Protein AF-A0A7J5F4I4-F1 (afdb_monomer_lite)

pLDDT: mean 76.69, std 20.62, range [36.69, 97.38]

Secondary structure (DSSP, 8-state):
----------------------------------------------GGGG--SHHHHHHHHHHHHHHHHHHHHHHHTT----HHHHHHHHHHHHTTPPPSS-HHHHHHHHHHHHHHHHS-HHHHHHHHHHHHH--

Sequence (135 aa):
MNGGAMKRPLIIALMLLLVLSVSAQEKKPAAQPKPKPAAAATKPADRKAMLKTMRDKLTYLVAYDSGLRMVADVQAKRLDLDSKVFAAALTDAVEGKAPALTDAEAKAVMQLFDRLMKATPEEREKMQRELFNMK

Foldseek 3Di:
DDDDDDDDDDDDDDDDDDDDDPDDDDDDPPPDPDPDPPPPPPDPPPVVVQCPDPVSVVVCVVVVVVVVVVVVVCVVLVADDDPVVVVVQVVCVVVVHDDPDDPVRVVVVVVVVVCLSVDDPVVNVVSRVVVVPPD

Radius of gyration: 29.93 Å; chains: 1; bounding box: 56×65×72 Å

Structure (mmCIF, N/CA/C/O backbone):
data_AF-A0A7J5F4I4-F1
#
_entry.id   AF-A0A7J5F4I4-F1
#
loop_
_atom_site.group_PDB
_atom_site.id
_atom_site.type_symbol
_atom_site.label_atom_id
_atom_site.label_alt_id
_atom_site.label_comp_id
_atom_site.label_asym_id
_atom_site.label_entity_id
_atom_site.label_seq_id
_atom_site.pdbx_PDB_ins_code
_atom_site.Cartn_x
_atom_site.Cartn_y
_atom_site.Cartn_z
_atom_site.occupancy
_atom_site.B_iso_or_equiv
_atom_site.auth_seq_id
_atom_site.auth_comp_id
_atom_site.auth_asym_id
_atom_site.auth_atom_id
_atom_site.pdbx_PDB_model_num
ATOM 1 N N . MET A 1 1 ? -24.387 -8.628 -57.272 1.00 43.75 1 MET A N 1
ATOM 2 C CA . MET A 1 1 ? -25.541 -9.453 -56.857 1.00 43.75 1 MET A CA 1
ATOM 3 C C . MET A 1 1 ? -25.272 -10.885 -57.280 1.00 43.75 1 MET A C 1
ATOM 5 O O . MET A 1 1 ? -25.195 -11.129 -58.469 1.00 43.75 1 MET A O 1
ATOM 9 N N . ASN A 1 2 ? -25.080 -11.791 -56.323 1.00 38.84 2 ASN A N 1
ATOM 10 C CA . ASN A 1 2 ? -25.206 -13.237 -56.509 1.00 38.84 2 ASN A CA 1
ATOM 11 C C . ASN A 1 2 ? -25.877 -13.763 -55.234 1.00 38.84 2 ASN A C 1
ATOM 13 O O . ASN A 1 2 ? -25.266 -13.768 -54.167 1.00 38.84 2 ASN A O 1
ATOM 17 N N . GLY A 1 3 ? -27.176 -14.062 -55.342 1.00 41.22 3 GLY A N 1
ATOM 18 C CA . GLY A 1 3 ? -27.935 -14.838 -54.357 1.00 41.22 3 GLY A CA 1
ATOM 19 C C . GLY A 1 3 ? -27.570 -16.322 -54.473 1.00 41.22 3 GLY A C 1
ATOM 20 O O . GLY A 1 3 ? -26.802 -16.707 -55.341 1.00 41.22 3 GLY A O 1
ATOM 21 N N . GLY A 1 4 ? -28.058 -17.236 -53.653 1.00 40.56 4 GLY A N 1
ATOM 22 C CA . GLY A 1 4 ? -29.042 -17.189 -52.589 1.00 40.56 4 GLY A CA 1
ATOM 23 C C . GLY A 1 4 ? -29.023 -18.563 -51.907 1.00 40.56 4 GLY A C 1
ATOM 24 O O . GLY A 1 4 ? -28.546 -19.548 -52.465 1.00 40.56 4 GLY A O 1
ATOM 25 N N . ALA A 1 5 ? -29.495 -18.600 -50.668 1.00 52.16 5 ALA A N 1
ATOM 26 C CA . ALA A 1 5 ? -29.488 -19.762 -49.788 1.00 52.16 5 ALA A CA 1
ATOM 27 C C . ALA A 1 5 ? -30.328 -20.958 -50.292 1.00 52.16 5 ALA A C 1
ATOM 29 O O . ALA A 1 5 ? -31.468 -20.781 -50.715 1.00 52.16 5 ALA A O 1
ATOM 30 N N . MET A 1 6 ? -29.834 -22.182 -50.078 1.00 54.31 6 MET A N 1
ATOM 31 C CA . MET A 1 6 ? -30.617 -23.433 -50.029 1.00 54.31 6 MET A CA 1
ATOM 32 C C . MET A 1 6 ? -30.057 -24.262 -48.856 1.00 54.31 6 MET A C 1
ATOM 34 O O . MET A 1 6 ? -28.874 -24.571 -48.856 1.00 54.31 6 MET A O 1
ATOM 38 N N . LYS A 1 7 ? -30.699 -24.399 -47.684 1.00 49.28 7 LYS A N 1
ATOM 39 C CA . LYS A 1 7 ? -31.981 -25.037 -47.299 1.00 49.28 7 LYS A CA 1
ATOM 40 C C . LYS A 1 7 ? -31.967 -26.572 -47.476 1.00 49.28 7 LYS A C 1
ATOM 42 O O . LYS A 1 7 ? -31.874 -27.074 -48.584 1.00 49.28 7 LYS A O 1
ATOM 47 N N . ARG A 1 8 ? -32.042 -27.256 -46.321 1.00 60.59 8 ARG A N 1
ATOM 48 C CA . ARG A 1 8 ? -32.035 -28.711 -46.026 1.00 60.59 8 ARG A CA 1
ATOM 49 C C . ARG A 1 8 ? -33.110 -29.503 -46.797 1.00 60.59 8 ARG A C 1
ATOM 51 O O . ARG A 1 8 ? -34.124 -28.911 -47.158 1.00 60.59 8 ARG A O 1
ATOM 58 N N . PRO A 1 9 ? -32.951 -30.833 -46.941 1.00 51.59 9 PRO A N 1
ATOM 59 C CA . PRO A 1 9 ? -33.692 -31.785 -46.079 1.00 51.59 9 PRO A CA 1
ATOM 60 C C . PRO A 1 9 ? -32.834 -33.020 -45.673 1.00 51.59 9 PRO A C 1
ATOM 62 O O . PRO A 1 9 ? -31.892 -33.349 -46.375 1.00 51.59 9 PRO A O 1
ATOM 65 N N . LEU A 1 10 ? -32.949 -33.708 -44.526 1.00 47.41 10 LEU A N 1
ATOM 66 C CA . LEU A 1 10 ? -34.052 -34.110 -43.633 1.00 47.41 10 LEU A CA 1
ATOM 67 C C . LEU A 1 10 ? -34.487 -35.595 -43.837 1.00 47.41 10 LEU A C 1
ATOM 69 O O . LEU A 1 10 ? -35.190 -35.886 -44.793 1.00 47.41 10 LEU A O 1
ATOM 73 N N . ILE A 1 11 ? -34.138 -36.431 -42.830 1.00 46.88 11 ILE A N 1
ATOM 74 C CA . ILE A 1 11 ? -34.729 -37.719 -42.337 1.00 46.88 11 ILE A CA 1
ATOM 75 C C . ILE A 1 11 ? -34.521 -38.937 -43.277 1.00 46.88 11 ILE A C 1
ATOM 77 O O . ILE A 1 11 ? -34.542 -38.800 -44.489 1.00 46.88 11 ILE A O 1
ATOM 81 N N . ILE A 1 12 ? -34.201 -40.155 -42.819 1.00 48.69 12 ILE A N 1
ATOM 82 C CA . ILE A 1 12 ? -35.046 -41.207 -42.194 1.00 48.69 12 ILE A CA 1
ATOM 83 C C . ILE A 1 12 ? -34.120 -42.444 -42.095 1.00 48.69 12 ILE A C 1
ATOM 85 O O . ILE A 1 12 ? -33.357 -42.665 -43.024 1.00 48.69 12 ILE A O 1
ATOM 89 N N . ALA A 1 13 ? -34.103 -43.344 -41.112 1.00 45.88 13 ALA A N 1
ATOM 90 C CA . ALA A 1 13 ? -34.683 -43.513 -39.782 1.00 45.88 13 ALA A CA 1
ATOM 91 C C . ALA A 1 13 ? -34.193 -44.890 -39.257 1.00 45.88 13 ALA A C 1
ATOM 93 O O . ALA A 1 13 ? -33.446 -45.585 -39.943 1.00 45.88 13 ALA A O 1
ATOM 94 N N . LEU A 1 14 ? -34.760 -45.285 -38.109 1.00 43.12 14 LEU A N 1
ATOM 95 C CA . LEU A 1 14 ? -34.966 -46.649 -37.590 1.00 43.12 14 LEU A CA 1
ATOM 96 C C . LEU A 1 14 ? -33.949 -47.074 -36.507 1.00 43.12 14 LEU A C 1
ATOM 98 O O . LEU A 1 14 ? -32.806 -47.384 -36.812 1.00 43.12 14 LEU A O 1
ATOM 102 N N . MET A 1 15 ? -34.251 -46.850 -35.213 1.00 45.94 15 MET A N 1
ATOM 103 C CA . MET A 1 15 ? -35.098 -47.677 -34.301 1.00 45.94 15 MET A CA 1
ATOM 104 C C . MET A 1 15 ? -34.464 -49.055 -34.028 1.00 45.94 15 MET A C 1
ATOM 106 O O . MET A 1 15 ? -33.959 -49.665 -34.952 1.00 45.94 15 MET A O 1
ATOM 110 N N . LEU A 1 16 ? -34.438 -49.663 -32.837 1.00 44.03 16 LEU A N 1
ATOM 111 C CA . LEU A 1 16 ? -35.293 -49.682 -31.637 1.00 44.03 16 LEU A CA 1
ATOM 112 C C . LEU A 1 16 ? -34.490 -50.501 -30.577 1.00 44.03 16 LEU A C 1
ATOM 114 O O . LEU A 1 16 ? -33.793 -51.424 -30.982 1.00 44.03 16 LEU A O 1
ATOM 118 N N . LEU A 1 17 ? -34.417 -50.179 -29.279 1.00 48.91 17 LEU A N 1
ATOM 119 C CA . LEU A 1 17 ? -35.079 -50.859 -28.132 1.00 48.91 17 LEU A CA 1
ATOM 120 C C . LEU A 1 17 ? -34.318 -50.368 -26.866 1.00 48.91 17 LEU A C 1
ATOM 122 O O . LEU A 1 17 ? -33.096 -50.443 -26.854 1.00 48.91 17 LEU A O 1
ATOM 126 N N . LEU A 1 18 ? -34.880 -49.675 -25.869 1.00 53.91 18 LEU A N 1
ATOM 127 C CA . LEU A 1 18 ? -35.866 -50.060 -24.841 1.00 53.91 18 LEU A CA 1
ATOM 128 C C . LEU A 1 18 ? -35.329 -51.058 -23.791 1.00 53.91 18 LEU A C 1
ATOM 130 O O . LEU A 1 18 ? -35.505 -52.255 -23.958 1.00 53.91 18 LEU A O 1
ATOM 134 N N . VAL A 1 19 ? -34.776 -50.547 -22.675 1.00 53.22 19 VAL A N 1
ATOM 135 C CA . VAL A 1 19 ? -34.939 -51.127 -21.321 1.00 53.22 19 VAL A CA 1
ATOM 136 C C . VAL A 1 19 ? -34.985 -49.998 -20.281 1.00 53.22 19 VAL A C 1
ATOM 138 O O . VAL A 1 19 ? -34.035 -49.238 -20.107 1.00 53.22 19 VAL A O 1
ATOM 141 N N . LEU A 1 20 ? -36.125 -49.905 -19.596 1.00 50.44 20 LEU A N 1
ATOM 142 C CA . LEU A 1 20 ? -36.335 -49.167 -18.354 1.00 50.44 20 LEU A CA 1
ATOM 143 C C . LEU A 1 20 ? -35.727 -49.973 -17.199 1.00 50.44 20 LEU A C 1
ATOM 145 O O . LEU A 1 20 ? -36.199 -51.074 -16.930 1.00 50.44 20 LEU A O 1
ATOM 149 N N . SER A 1 21 ? -34.761 -49.417 -16.471 1.00 49.59 21 SER A N 1
ATOM 150 C CA . SER A 1 21 ? -34.443 -49.899 -15.122 1.00 49.59 21 SER A CA 1
ATOM 151 C C . SER A 1 21 ? -35.054 -48.941 -14.112 1.00 49.59 21 SER A C 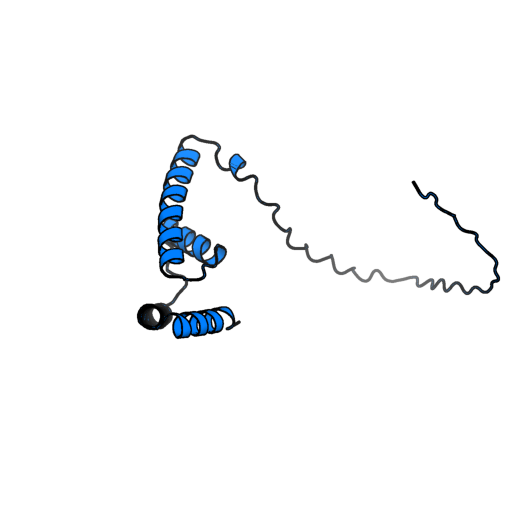1
ATOM 153 O O . SER A 1 21 ? -34.445 -47.949 -13.714 1.00 49.59 21 SER A O 1
ATOM 155 N N . VAL A 1 22 ? -36.295 -49.238 -13.726 1.00 48.06 22 VAL A N 1
ATOM 156 C CA . VAL A 1 22 ? -36.868 -48.736 -12.480 1.00 48.06 22 VAL A CA 1
ATOM 157 C C . VAL A 1 22 ? -36.290 -49.599 -11.359 1.00 48.06 22 VAL A C 1
ATOM 159 O O . VAL A 1 22 ? -36.623 -50.771 -11.213 1.00 48.06 22 VAL A O 1
ATOM 162 N N . SER A 1 23 ? -35.365 -49.044 -10.585 1.00 44.00 23 SER A N 1
ATOM 163 C CA . SER A 1 23 ? -34.935 -49.665 -9.335 1.00 44.00 23 SER A CA 1
ATOM 164 C C . SER A 1 23 ? -35.764 -49.054 -8.218 1.00 44.00 23 SER A C 1
ATOM 166 O O . SER A 1 23 ? -35.425 -48.006 -7.674 1.00 44.00 23 SER A O 1
ATOM 168 N N . ALA A 1 24 ? -36.881 -49.706 -7.901 1.00 45.00 24 ALA A N 1
ATOM 169 C CA . ALA A 1 24 ? -37.562 -49.513 -6.633 1.00 45.00 24 ALA A CA 1
ATOM 170 C C . ALA A 1 24 ? -36.644 -50.032 -5.512 1.00 45.00 24 ALA A C 1
ATOM 172 O O . ALA A 1 24 ? -36.500 -51.238 -5.328 1.00 45.00 24 ALA A O 1
ATOM 173 N N . GLN A 1 25 ? -35.999 -49.126 -4.776 1.00 40.47 25 GLN A N 1
ATOM 174 C CA . GLN A 1 25 ? -35.488 -49.421 -3.439 1.00 40.47 25 GLN A CA 1
ATOM 175 C C . GLN A 1 25 ? -36.295 -48.623 -2.423 1.00 40.47 25 GLN A C 1
ATOM 177 O O . GLN A 1 25 ? -36.116 -47.420 -2.240 1.00 40.47 25 GLN A O 1
ATOM 182 N N . GLU A 1 26 ? -37.205 -49.324 -1.763 1.00 45.56 26 GLU A N 1
ATOM 183 C CA . GLU A 1 26 ? -37.818 -48.878 -0.526 1.00 45.56 26 GLU A CA 1
ATOM 184 C C . GLU A 1 26 ? -36.823 -49.055 0.637 1.00 45.56 26 GLU A C 1
ATOM 186 O O . GLU A 1 26 ? -36.173 -50.092 0.760 1.00 45.56 26 GLU A O 1
ATOM 191 N N . LYS A 1 27 ? -36.839 -48.080 1.563 1.00 40.50 27 LYS A N 1
ATOM 192 C CA . LYS A 1 27 ? -36.556 -48.234 3.008 1.00 40.50 27 LYS A CA 1
ATOM 193 C C . LYS A 1 27 ? -35.110 -48.055 3.520 1.00 40.50 27 LYS A C 1
ATOM 195 O O . LYS A 1 27 ? -34.444 -49.004 3.910 1.00 40.50 27 LYS A O 1
ATOM 200 N N . LYS A 1 28 ? -34.713 -46.785 3.701 1.00 36.69 28 LYS A N 1
ATOM 201 C CA . LYS A 1 28 ? -34.239 -46.163 4.971 1.00 36.69 28 LYS A CA 1
ATOM 202 C C . LYS A 1 28 ? -33.908 -44.689 4.676 1.00 36.69 28 LYS A C 1
ATOM 204 O O . LYS A 1 28 ? -33.148 -44.452 3.740 1.00 36.69 28 LYS A O 1
ATOM 209 N N . PRO A 1 29 ? -34.417 -43.687 5.419 1.00 42.28 29 PRO A N 1
ATOM 210 C CA . PRO A 1 29 ? -33.960 -42.314 5.244 1.00 42.28 29 PRO A CA 1
ATOM 211 C C . PRO A 1 29 ? -32.516 -42.223 5.753 1.00 42.28 29 PRO A C 1
ATOM 213 O O . PRO A 1 29 ? -32.264 -42.024 6.940 1.00 42.28 29 PRO A O 1
ATOM 216 N N . ALA A 1 30 ? -31.548 -42.432 4.865 1.00 52.38 30 ALA A N 1
ATOM 217 C CA . ALA A 1 30 ? -30.200 -41.943 5.077 1.00 52.38 30 ALA A CA 1
ATOM 218 C C . ALA A 1 30 ? -30.273 -40.422 4.926 1.00 52.38 30 ALA A C 1
ATOM 220 O O . ALA A 1 30 ? -30.719 -39.917 3.895 1.00 52.38 30 ALA A O 1
ATOM 221 N N . ALA A 1 31 ? -29.912 -39.702 5.986 1.00 51.31 31 ALA A N 1
ATOM 222 C CA . ALA A 1 31 ? -29.854 -38.251 5.983 1.00 51.31 31 ALA A CA 1
ATOM 223 C C . ALA A 1 31 ? -29.052 -37.779 4.763 1.00 51.31 31 ALA A C 1
ATOM 225 O O . ALA A 1 31 ? -27.860 -38.064 4.649 1.00 51.31 31 ALA A O 1
ATOM 226 N N . GLN A 1 32 ? -29.719 -37.076 3.844 1.00 47.50 32 GLN A N 1
ATOM 227 C CA . GLN A 1 32 ? -29.040 -36.361 2.774 1.00 47.50 32 GLN A CA 1
ATOM 228 C C . GLN A 1 32 ? -28.007 -35.434 3.427 1.00 47.50 32 GLN A C 1
ATOM 230 O O . GLN A 1 32 ? -28.373 -34.678 4.338 1.00 47.50 32 GLN A O 1
ATOM 235 N N . PRO A 1 33 ? -26.731 -35.462 3.004 1.00 49.66 33 PRO A N 1
ATOM 236 C CA . PRO A 1 33 ? -25.795 -34.419 3.372 1.00 49.66 33 PRO A CA 1
ATOM 237 C C . PRO A 1 33 ? -26.424 -33.107 2.916 1.00 49.66 33 PRO A C 1
ATOM 239 O O . PRO A 1 33 ? -26.609 -32.888 1.718 1.00 49.66 33 PRO A O 1
ATOM 242 N N . LYS A 1 34 ? -26.826 -32.267 3.879 1.00 55.88 34 LYS A N 1
ATOM 243 C CA . LYS A 1 34 ? -27.282 -30.907 3.592 1.00 55.88 34 LYS A CA 1
ATOM 244 C C . LYS A 1 34 ? -26.235 -30.297 2.661 1.00 55.88 34 LYS A C 1
ATOM 246 O O . LYS A 1 34 ? -25.055 -30.348 3.024 1.00 55.88 34 LYS A O 1
ATOM 251 N N . PRO A 1 35 ? -26.611 -29.763 1.485 1.00 50.97 35 PRO A N 1
ATOM 252 C CA . PRO A 1 35 ? -25.658 -29.043 0.664 1.00 50.97 35 PRO A CA 1
ATOM 253 C C . PRO A 1 35 ? -25.009 -27.993 1.563 1.00 50.97 35 PRO A C 1
ATOM 255 O O . PRO A 1 35 ? -25.691 -27.143 2.141 1.00 50.97 35 PRO A O 1
ATOM 258 N N . LYS A 1 36 ? -23.692 -28.136 1.763 1.00 58.41 36 LYS A N 1
ATOM 259 C CA . LYS A 1 36 ? -22.851 -27.144 2.430 1.00 58.41 36 LYS A CA 1
ATOM 260 C C . LYS A 1 36 ? -23.242 -25.799 1.821 1.00 58.41 36 LYS A C 1
ATOM 262 O O . LYS A 1 36 ? -23.260 -25.740 0.589 1.00 58.41 36 LYS A O 1
ATOM 267 N N . PRO A 1 37 ? -23.600 -24.771 2.615 1.00 49.88 37 PRO A N 1
ATOM 268 C CA . PRO A 1 37 ? -23.919 -23.465 2.067 1.00 49.88 37 PRO A CA 1
ATOM 269 C C . PRO A 1 37 ? -22.791 -23.094 1.117 1.00 49.88 37 PRO A C 1
ATOM 271 O O . PRO A 1 37 ? -21.642 -22.944 1.542 1.00 49.88 37 PRO A O 1
ATOM 274 N N . ALA A 1 38 ? -23.101 -23.063 -0.181 1.00 53.31 38 ALA A N 1
ATOM 275 C CA . ALA A 1 38 ? -22.216 -22.471 -1.155 1.00 53.31 38 ALA A CA 1
ATOM 276 C C . ALA A 1 38 ? -21.968 -21.076 -0.604 1.00 53.31 38 ALA A C 1
ATOM 278 O O . ALA A 1 38 ? -22.931 -20.336 -0.389 1.00 53.31 38 ALA A O 1
ATOM 279 N N . ALA A 1 39 ? -20.712 -20.793 -0.245 1.00 53.53 39 ALA A N 1
ATOM 280 C CA . ALA A 1 39 ? -20.305 -19.482 0.211 1.00 53.53 39 ALA A CA 1
ATOM 281 C C . ALA A 1 39 ? -20.886 -18.504 -0.801 1.00 53.53 39 ALA A C 1
ATOM 283 O O . ALA A 1 39 ? -20.519 -18.542 -1.977 1.00 53.53 39 ALA A O 1
ATOM 284 N N . ALA A 1 40 ? -21.901 -17.757 -0.365 1.00 50.56 40 ALA A N 1
ATOM 285 C CA . ALA A 1 40 ? -22.598 -16.837 -1.225 1.00 50.56 40 ALA A CA 1
ATOM 286 C C . ALA A 1 40 ? -21.519 -15.894 -1.735 1.00 50.56 40 ALA A C 1
ATOM 288 O O . ALA A 1 40 ? -20.926 -15.154 -0.950 1.00 50.56 40 ALA A O 1
ATOM 289 N N . ALA A 1 41 ? -21.21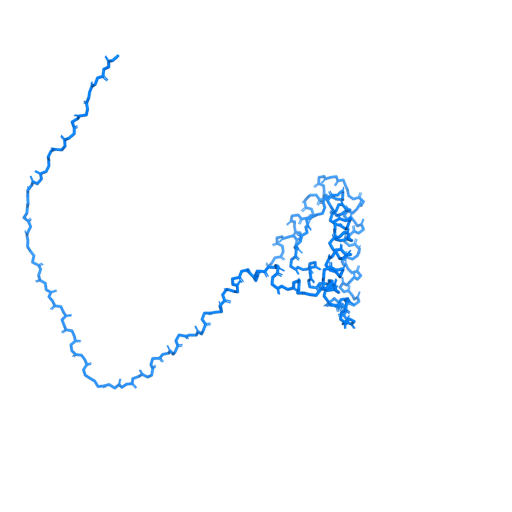1 -15.985 -3.028 1.00 56.41 41 ALA A N 1
ATOM 290 C CA . ALA A 1 41 ? -20.422 -14.971 -3.684 1.00 56.41 41 ALA A CA 1
ATOM 291 C C . ALA A 1 41 ? -21.193 -13.677 -3.445 1.00 56.41 41 ALA A C 1
ATOM 293 O O . ALA A 1 41 ? -22.293 -13.490 -3.973 1.00 56.41 41 ALA A O 1
ATOM 294 N N . THR A 1 42 ? -20.677 -12.846 -2.544 1.00 54.00 42 THR A N 1
ATOM 295 C CA . THR A 1 42 ? -21.247 -11.549 -2.243 1.00 54.00 42 THR A CA 1
ATOM 296 C C . THR A 1 42 ? -21.245 -10.787 -3.553 1.00 54.00 42 THR A C 1
ATOM 298 O O . THR A 1 42 ? -20.204 -10.391 -4.076 1.00 54.00 42 THR A O 1
ATOM 301 N N . LYS A 1 43 ? -22.442 -10.652 -4.132 1.00 54.72 43 LYS A N 1
ATOM 302 C CA . LYS A 1 43 ? -22.711 -9.749 -5.246 1.00 54.72 43 LYS A CA 1
ATOM 303 C C . LYS A 1 43 ? -22.041 -8.418 -4.892 1.00 54.72 43 LYS A C 1
ATOM 305 O O . LYS A 1 43 ? -22.210 -8.006 -3.740 1.00 54.72 43 LYS A O 1
ATOM 310 N N . PRO A 1 44 ? -21.275 -7.782 -5.801 1.00 53.53 44 PRO A N 1
ATOM 311 C CA . PRO A 1 44 ? -20.586 -6.539 -5.491 1.00 53.53 44 PRO A CA 1
ATOM 312 C C . PRO A 1 44 ? -21.586 -5.603 -4.831 1.00 53.53 44 PRO A C 1
ATOM 314 O O . PRO A 1 44 ? -22.602 -5.264 -5.444 1.00 53.53 44 PRO A O 1
ATOM 317 N N . ALA A 1 45 ? -21.357 -5.301 -3.551 1.00 61.81 45 ALA A N 1
ATOM 318 C CA . ALA A 1 45 ? -22.217 -4.399 -2.815 1.00 61.81 45 ALA A CA 1
ATOM 319 C C . ALA A 1 45 ? -22.317 -3.127 -3.651 1.00 61.81 45 ALA A C 1
ATOM 321 O O . ALA A 1 45 ? -21.299 -2.647 -4.162 1.00 61.81 45 ALA A O 1
ATOM 322 N N . ASP A 1 46 ? -23.536 -2.630 -3.851 1.00 70.88 46 ASP A N 1
ATOM 323 C CA . ASP A 1 46 ? -23.733 -1.360 -4.526 1.00 70.88 46 ASP A CA 1
ATOM 324 C C . ASP A 1 46 ? -22.937 -0.319 -3.734 1.00 70.88 46 ASP A C 1
ATOM 326 O O . ASP A 1 46 ? -23.322 0.071 -2.632 1.00 70.88 46 ASP A O 1
ATOM 330 N N . ARG A 1 47 ? -21.754 0.056 -4.235 1.00 70.62 47 ARG A N 1
ATOM 331 C CA . ARG A 1 47 ? -20.806 0.885 -3.480 1.00 70.62 47 ARG A CA 1
ATOM 332 C C . ARG A 1 47 ? -21.420 2.244 -3.150 1.00 70.62 47 ARG A C 1
ATOM 334 O O . ARG A 1 47 ? -21.042 2.851 -2.154 1.00 70.62 47 ARG A O 1
ATOM 341 N N . LYS A 1 48 ? -22.429 2.685 -3.915 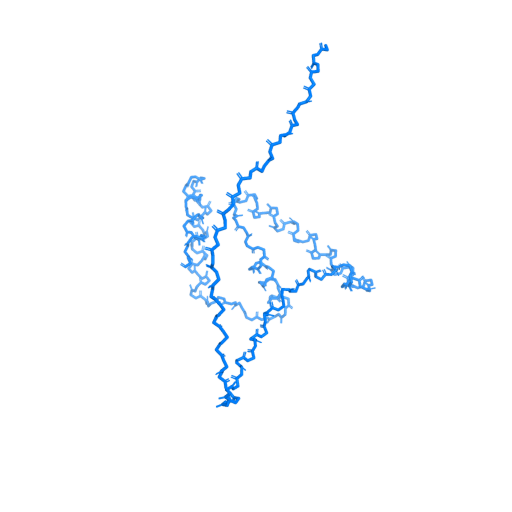1.00 76.25 48 LYS A N 1
ATOM 342 C CA . LYS A 1 48 ? -23.216 3.881 -3.596 1.00 76.25 48 LYS A CA 1
ATOM 343 C C . LYS A 1 48 ? -24.097 3.698 -2.363 1.00 76.25 48 LYS A C 1
ATOM 345 O O . LYS A 1 48 ? -24.296 4.664 -1.634 1.00 76.25 48 LYS A O 1
ATOM 350 N N . ALA A 1 49 ? -24.569 2.486 -2.077 1.00 80.50 49 ALA A N 1
ATOM 351 C CA . ALA A 1 49 ? -25.373 2.202 -0.892 1.00 80.50 49 ALA A CA 1
ATOM 352 C C . ALA A 1 49 ? -24.589 2.360 0.427 1.00 80.50 49 ALA A C 1
ATOM 354 O O . ALA A 1 49 ? -25.213 2.527 1.474 1.00 80.50 49 ALA A O 1
ATOM 355 N N . MET A 1 50 ? -23.247 2.352 0.395 1.00 85.06 50 MET A N 1
ATOM 356 C CA . MET A 1 50 ? -22.400 2.670 1.558 1.00 85.06 50 MET A CA 1
ATOM 357 C C . MET A 1 50 ? -22.248 4.181 1.802 1.00 85.06 50 MET A C 1
ATOM 359 O O . MET A 1 50 ? -21.931 4.586 2.915 1.00 85.06 50 MET A O 1
ATOM 363 N N . LEU A 1 51 ? -22.496 5.028 0.799 1.00 92.69 51 LEU A N 1
ATOM 364 C CA . LEU A 1 51 ? -22.248 6.474 0.855 1.00 92.69 51 LEU A CA 1
ATOM 365 C C . LEU A 1 51 ? -23.515 7.252 1.244 1.00 92.69 51 LEU A C 1
ATOM 367 O O . LEU A 1 51 ? -23.988 8.117 0.499 1.00 92.69 51 LEU A O 1
ATOM 371 N N . LY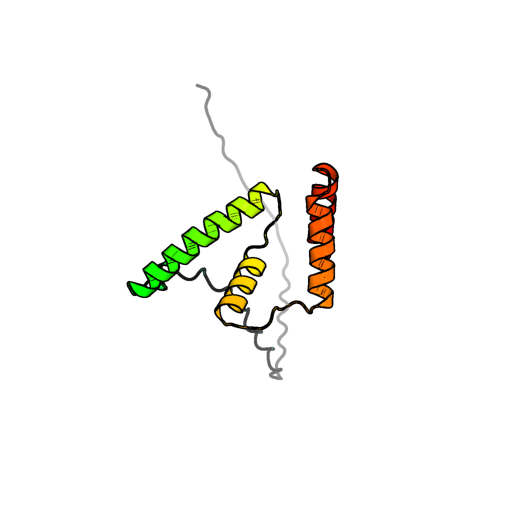S A 1 52 ? -24.097 6.909 2.400 1.00 93.94 52 LYS A N 1
ATOM 372 C CA . LYS A 1 52 ? -25.408 7.423 2.834 1.00 93.94 52 LYS A CA 1
ATOM 373 C C . LYS A 1 52 ? -25.326 8.846 3.376 1.00 93.94 52 LYS A C 1
ATOM 375 O O . LYS A 1 52 ? -26.182 9.672 3.067 1.00 93.94 52 LYS A O 1
ATOM 380 N N . THR A 1 53 ? -24.305 9.141 4.174 1.00 95.88 53 THR A N 1
ATOM 381 C CA . THR A 1 53 ? -24.149 10.436 4.849 1.00 95.88 53 THR A CA 1
ATOM 382 C C . THR A 1 53 ? -23.072 11.302 4.193 1.00 95.88 53 THR A C 1
ATOM 384 O O . THR A 1 53 ? -22.236 10.816 3.429 1.00 95.88 53 THR A O 1
ATOM 387 N N . MET A 1 54 ? -23.060 12.607 4.497 1.00 95.38 54 MET A N 1
ATOM 388 C CA . MET A 1 54 ? -21.980 13.501 4.051 1.00 95.38 54 MET A CA 1
ATOM 389 C C . MET A 1 54 ? -20.623 13.067 4.614 1.00 95.38 54 MET A C 1
ATOM 391 O O . MET A 1 54 ? -19.617 13.124 3.912 1.00 95.38 54 MET A O 1
ATOM 395 N N . ARG A 1 55 ? -20.613 12.566 5.856 1.00 95.81 55 ARG A N 1
ATOM 396 C CA . ARG A 1 55 ? -19.425 11.984 6.482 1.00 95.81 55 ARG A CA 1
ATOM 397 C C . ARG A 1 55 ? -18.884 10.824 5.646 1.00 95.81 55 ARG A C 1
ATOM 399 O O . ARG A 1 55 ? -17.708 10.838 5.313 1.00 95.81 55 ARG A O 1
ATOM 406 N N . ASP A 1 56 ? -19.738 9.881 5.243 1.00 94.50 56 ASP A N 1
ATOM 407 C CA . ASP A 1 56 ? -19.305 8.713 4.459 1.00 94.50 56 ASP A CA 1
ATOM 408 C C . ASP A 1 56 ? -18.722 9.133 3.098 1.00 94.50 56 ASP A C 1
ATOM 410 O O . ASP A 1 56 ? -17.718 8.582 2.649 1.00 94.50 56 ASP A O 1
ATOM 414 N N . LYS A 1 57 ? -19.308 10.156 2.459 1.00 95.00 57 LYS A N 1
ATOM 415 C CA . LYS A 1 57 ? -18.805 10.723 1.197 1.00 95.00 57 LYS A CA 1
ATOM 416 C C . LYS A 1 57 ? -17.456 11.420 1.364 1.00 95.00 57 LYS A C 1
ATOM 418 O O . LYS A 1 57 ? -16.576 11.219 0.532 1.00 95.00 57 LYS A O 1
ATOM 423 N N . LEU A 1 58 ? -17.288 12.214 2.423 1.00 96.38 58 LEU A N 1
ATOM 424 C CA . LEU A 1 58 ? -16.022 12.880 2.730 1.00 96.38 58 LEU A CA 1
ATOM 425 C C . LEU A 1 58 ? -14.921 11.850 3.006 1.00 96.38 58 LEU A C 1
ATOM 427 O O . LEU A 1 58 ? -13.848 11.933 2.413 1.00 96.38 58 LEU A O 1
ATOM 431 N N . THR A 1 59 ? -15.204 10.848 3.843 1.00 94.50 59 THR A N 1
ATOM 432 C CA . THR A 1 59 ? -14.269 9.753 4.131 1.00 94.50 59 THR A CA 1
ATOM 433 C C . THR A 1 59 ? -13.880 9.008 2.856 1.00 94.50 59 THR A C 1
ATOM 435 O O . THR A 1 59 ? -12.693 8.798 2.614 1.00 94.50 59 THR A O 1
ATOM 438 N N . TYR A 1 60 ? -14.854 8.662 2.008 1.00 94.94 60 TYR A N 1
ATOM 439 C CA . TYR A 1 60 ? -14.585 8.015 0.725 1.00 94.94 60 TYR A CA 1
ATOM 440 C C . TYR A 1 60 ? -13.698 8.876 -0.181 1.00 94.94 60 TYR A C 1
ATOM 442 O O . TYR A 1 60 ? -12.743 8.359 -0.749 1.00 94.94 60 TYR A O 1
ATOM 450 N N . LEU A 1 61 ? -13.987 10.176 -0.310 1.00 95.44 61 LEU A N 1
ATOM 451 C CA . LEU A 1 61 ? -13.225 11.083 -1.171 1.00 95.44 61 LEU A CA 1
ATOM 452 C C . LEU A 1 61 ? -11.756 11.175 -0.739 1.00 95.44 61 LEU A C 1
ATOM 454 O O . LEU A 1 61 ? -10.868 11.025 -1.574 1.00 95.44 61 LEU A O 1
ATOM 458 N N . VAL A 1 62 ? -11.505 11.371 0.558 1.00 96.12 62 VAL A N 1
ATOM 459 C CA . VAL A 1 62 ? -10.141 11.470 1.105 1.00 96.12 62 VAL A CA 1
ATOM 460 C C . VAL A 1 62 ? -9.373 10.161 0.907 1.00 96.12 62 VAL A C 1
ATOM 462 O O . VAL A 1 62 ? -8.218 10.179 0.475 1.00 96.12 62 VAL A O 1
ATOM 465 N N . ALA A 1 63 ? -10.014 9.021 1.182 1.00 93.00 63 ALA A N 1
ATOM 466 C CA . ALA A 1 63 ? -9.402 7.710 0.987 1.00 93.00 63 ALA A CA 1
ATOM 467 C C . ALA A 1 63 ? -9.121 7.422 -0.496 1.00 93.00 63 ALA A C 1
ATOM 469 O O . ALA A 1 63 ? -8.056 6.909 -0.829 1.00 93.00 63 ALA A O 1
ATOM 470 N N . TYR A 1 64 ? -10.046 7.777 -1.392 1.00 94.50 64 TYR A N 1
ATOM 471 C CA . TYR A 1 64 ? -9.896 7.569 -2.831 1.00 94.50 64 TYR A CA 1
ATOM 472 C C . TYR A 1 64 ? -8.750 8.403 -3.413 1.00 94.50 64 TYR A C 1
ATOM 474 O O . TYR A 1 64 ? -7.905 7.858 -4.118 1.00 94.50 64 TYR A O 1
ATOM 482 N N . ASP A 1 65 ? -8.672 9.693 -3.076 1.00 95.56 65 ASP A N 1
ATOM 483 C CA . ASP A 1 65 ? -7.577 10.571 -3.512 1.00 95.56 65 ASP A CA 1
ATOM 484 C C . ASP A 1 65 ? -6.207 10.096 -2.995 1.00 95.56 65 ASP A C 1
ATOM 486 O O . ASP A 1 65 ? -5.224 10.039 -3.740 1.00 95.56 65 ASP A O 1
ATOM 490 N N . SER A 1 66 ? -6.147 9.678 -1.728 1.00 94.00 66 SER A N 1
ATOM 491 C CA . SER A 1 66 ? -4.930 9.101 -1.147 1.00 94.00 66 SER A CA 1
ATOM 492 C C . SER A 1 66 ? -4.543 7.800 -1.860 1.00 94.00 66 SER A C 1
ATOM 494 O O . SER A 1 66 ? -3.389 7.616 -2.245 1.00 94.00 66 SER A O 1
ATOM 496 N N . GLY A 1 67 ? -5.519 6.925 -2.116 1.00 93.31 67 GLY A N 1
ATOM 497 C CA . GLY A 1 67 ? -5.322 5.669 -2.834 1.00 93.31 67 GLY A CA 1
ATOM 498 C C . GLY A 1 67 ? -4.822 5.862 -4.267 1.00 93.31 67 GLY A C 1
ATOM 499 O O . GLY A 1 67 ? -3.944 5.119 -4.698 1.00 93.31 67 GLY A O 1
ATOM 500 N N . LEU A 1 68 ? -5.310 6.877 -4.992 1.00 94.56 68 LEU A N 1
ATOM 501 C CA . LEU A 1 68 ? -4.824 7.195 -6.341 1.00 94.56 68 LEU A CA 1
ATOM 502 C C . LEU A 1 68 ? -3.326 7.508 -6.349 1.00 94.56 68 LEU A C 1
ATOM 504 O O . LEU A 1 68 ? -2.598 6.984 -7.192 1.00 94.56 68 LEU A O 1
ATOM 508 N N . ARG A 1 69 ? -2.860 8.319 -5.393 1.00 93.94 69 ARG A N 1
ATOM 509 C CA . ARG A 1 69 ? -1.435 8.646 -5.251 1.00 93.94 69 ARG A CA 1
ATOM 510 C C . ARG A 1 69 ? -0.603 7.404 -4.931 1.00 93.94 69 ARG A C 1
ATOM 512 O O . ARG A 1 69 ? 0.400 7.159 -5.592 1.00 93.94 69 ARG A O 1
ATOM 519 N N . MET A 1 70 ? -1.071 6.565 -4.005 1.00 92.81 70 MET A N 1
ATOM 520 C CA . MET A 1 70 ? -0.387 5.311 -3.657 1.00 92.81 70 MET A CA 1
ATOM 521 C C . MET A 1 70 ? -0.286 4.354 -4.853 1.00 92.81 70 MET A C 1
ATOM 523 O O . MET A 1 70 ? 0.774 3.787 -5.107 1.00 92.81 70 MET A O 1
ATOM 527 N N . VAL A 1 71 ? -1.368 4.187 -5.619 1.00 92.31 71 VAL A N 1
ATOM 528 C CA . VAL A 1 71 ? -1.371 3.333 -6.817 1.00 92.31 71 VAL A CA 1
ATOM 529 C C . VAL A 1 71 ? -0.432 3.887 -7.887 1.00 92.31 71 VAL A C 1
ATOM 531 O O . VAL A 1 71 ? 0.301 3.113 -8.501 1.00 92.31 71 VAL A O 1
ATOM 534 N N . ALA A 1 72 ? -0.407 5.207 -8.091 1.00 92.50 72 ALA A N 1
ATOM 535 C CA . ALA A 1 72 ? 0.518 5.837 -9.028 1.00 92.50 72 ALA A CA 1
ATOM 536 C C . ALA A 1 72 ? 1.985 5.555 -8.654 1.00 92.50 72 ALA A C 1
ATOM 538 O O . ALA A 1 72 ? 2.765 5.158 -9.520 1.00 92.50 72 ALA A O 1
ATOM 539 N N . ASP A 1 73 ? 2.344 5.658 -7.372 1.00 90.62 73 ASP A N 1
ATOM 540 C CA . ASP A 1 73 ? 3.701 5.369 -6.889 1.00 90.62 73 ASP A CA 1
ATOM 541 C C . ASP A 1 73 ? 4.106 3.904 -7.107 1.00 90.62 73 ASP A C 1
ATOM 543 O O . ASP A 1 73 ? 5.245 3.602 -7.478 1.00 90.62 73 ASP A O 1
ATOM 547 N N . VAL A 1 74 ? 3.175 2.977 -6.885 1.00 88.94 74 VAL A N 1
ATOM 548 C CA . VAL A 1 74 ? 3.381 1.538 -7.099 1.00 88.94 74 VAL A CA 1
ATOM 549 C C . VAL A 1 74 ? 3.562 1.232 -8.590 1.00 88.94 74 VAL A C 1
ATOM 551 O O . VAL A 1 74 ? 4.507 0.536 -8.971 1.00 88.94 74 VAL A O 1
ATOM 554 N N . GLN A 1 75 ? 2.723 1.813 -9.451 1.00 87.56 75 GLN A N 1
ATOM 555 C CA . GLN A 1 75 ? 2.819 1.654 -10.906 1.00 87.56 75 GLN A CA 1
ATOM 556 C C . GLN A 1 75 ? 4.092 2.283 -11.485 1.00 87.56 75 GLN A C 1
ATOM 558 O O . GLN A 1 75 ? 4.697 1.715 -12.403 1.00 87.56 75 GLN A O 1
ATOM 563 N N . ALA A 1 76 ? 4.528 3.423 -10.940 1.00 88.19 76 ALA A N 1
ATOM 564 C CA . ALA A 1 76 ? 5.790 4.065 -11.299 1.00 88.19 76 ALA A CA 1
ATOM 565 C C . ALA A 1 76 ? 6.989 3.159 -10.981 1.00 88.19 76 ALA A C 1
ATOM 567 O O . ALA A 1 76 ? 7.936 3.081 -11.760 1.00 88.19 76 ALA A O 1
ATOM 568 N N . LYS A 1 77 ? 6.913 2.396 -9.883 1.00 84.88 77 LYS A N 1
ATOM 569 C CA . LYS A 1 77 ? 7.920 1.393 -9.498 1.00 84.88 77 LYS A CA 1
ATOM 570 C C . LYS A 1 77 ? 7.774 0.058 -10.235 1.00 84.88 77 LYS A C 1
ATOM 572 O O . LYS A 1 77 ? 8.606 -0.830 -10.025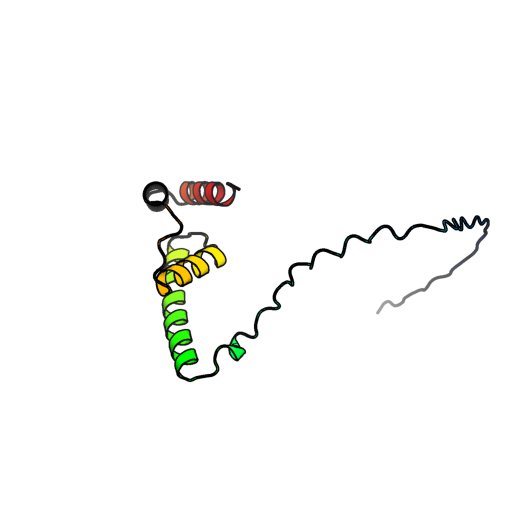 1.00 84.88 77 LYS A O 1
ATOM 577 N N . ARG A 1 78 ? 6.765 -0.065 -11.114 1.00 83.75 78 ARG A N 1
ATOM 578 C CA . ARG A 1 78 ? 6.403 -1.287 -11.851 1.00 83.75 78 ARG A CA 1
ATOM 579 C C . ARG A 1 78 ? 6.172 -2.469 -10.915 1.00 83.75 78 ARG A C 1
ATOM 581 O O . ARG A 1 78 ? 6.604 -3.569 -11.218 1.00 83.75 78 ARG A O 1
ATOM 588 N N . LEU A 1 79 ? 5.581 -2.224 -9.753 1.00 84.94 79 LEU A N 1
ATOM 589 C CA . LEU A 1 79 ? 5.233 -3.271 -8.799 1.00 84.94 79 LEU A CA 1
ATOM 590 C C . LEU A 1 79 ? 3.837 -3.796 -9.121 1.00 84.94 79 LEU A C 1
ATOM 592 O O . LEU A 1 79 ? 2.922 -3.000 -9.341 1.00 84.94 79 LEU A O 1
ATOM 596 N N . ASP A 1 80 ? 3.678 -5.115 -9.125 1.00 84.50 80 ASP A N 1
ATOM 597 C CA . ASP A 1 80 ? 2.356 -5.729 -9.186 1.00 84.50 80 ASP A CA 1
ATOM 598 C C . ASP A 1 80 ? 1.659 -5.619 -7.821 1.00 84.50 80 ASP A C 1
ATOM 600 O O . ASP A 1 80 ? 2.266 -5.864 -6.775 1.00 84.50 80 ASP A O 1
ATOM 604 N N . LEU A 1 81 ? 0.393 -5.207 -7.828 1.00 85.75 81 LEU A N 1
ATOM 605 C CA . LEU A 1 81 ? -0.381 -4.918 -6.624 1.00 85.75 81 LEU A CA 1
ATOM 606 C C . LEU A 1 81 ? -1.602 -5.821 -6.553 1.00 85.75 81 LEU A C 1
ATOM 608 O O . LEU A 1 81 ? -2.556 -5.676 -7.320 1.00 85.75 81 LEU A O 1
ATOM 612 N N . ASP A 1 82 ? -1.624 -6.689 -5.544 1.00 90.00 82 ASP A N 1
ATOM 613 C CA . ASP A 1 82 ? -2.840 -7.400 -5.177 1.00 90.00 82 ASP A CA 1
ATOM 614 C C . ASP A 1 82 ? -3.768 -6.459 -4.391 1.00 90.00 82 ASP A C 1
ATOM 616 O O . ASP A 1 82 ? -3.536 -6.115 -3.229 1.00 90.00 82 ASP A O 1
ATOM 620 N N . SER A 1 83 ? -4.851 -6.042 -5.048 1.00 89.69 83 SER A N 1
ATOM 621 C CA . SER A 1 83 ? -5.843 -5.121 -4.479 1.00 89.69 83 SER A CA 1
ATOM 622 C C . SER A 1 83 ? -6.502 -5.618 -3.186 1.00 89.69 83 SER A C 1
ATOM 624 O O . SER A 1 83 ? -6.909 -4.798 -2.363 1.00 89.69 83 SER A O 1
ATOM 626 N N . LYS A 1 84 ? -6.609 -6.938 -2.980 1.00 92.75 84 LYS A N 1
ATOM 627 C CA . LYS A 1 84 ? -7.223 -7.516 -1.779 1.00 92.75 84 LYS A CA 1
ATOM 628 C C . LYS A 1 84 ? -6.256 -7.447 -0.608 1.00 92.75 84 LYS A C 1
ATOM 630 O O . LYS A 1 84 ? -6.665 -7.032 0.472 1.00 92.75 84 LYS A O 1
ATOM 635 N N . VAL A 1 85 ? -4.989 -7.799 -0.835 1.00 93.19 85 VAL A N 1
ATOM 636 C CA . VAL A 1 85 ? -3.930 -7.690 0.183 1.00 93.19 85 VAL A CA 1
ATOM 637 C C . VAL A 1 85 ? -3.730 -6.228 0.582 1.00 93.19 85 VAL A C 1
ATOM 639 O O . VAL A 1 85 ? -3.682 -5.912 1.768 1.00 93.19 85 VAL A O 1
ATOM 642 N N . PHE A 1 86 ? -3.714 -5.318 -0.394 1.00 91.94 86 PHE A N 1
ATOM 643 C CA . PHE A 1 86 ? -3.606 -3.882 -0.139 1.00 91.94 86 PHE A CA 1
ATOM 644 C C . PHE A 1 86 ? -4.787 -3.336 0.682 1.00 91.94 86 PHE A C 1
ATOM 646 O O . PHE A 1 86 ? -4.585 -2.630 1.669 1.00 91.94 86 PHE A O 1
ATOM 653 N N . ALA A 1 87 ? -6.025 -3.688 0.315 1.00 92.50 87 ALA A N 1
ATOM 654 C CA . ALA A 1 87 ? -7.214 -3.257 1.051 1.00 92.50 87 ALA A CA 1
ATOM 655 C C . ALA A 1 87 ? -7.271 -3.832 2.477 1.00 92.50 87 ALA A C 1
ATOM 657 O O . ALA A 1 87 ? -7.690 -3.129 3.398 1.00 92.50 87 ALA A O 1
ATOM 658 N N . ALA A 1 88 ? -6.833 -5.080 2.671 1.00 95.19 88 ALA A N 1
ATOM 659 C CA . ALA A 1 88 ? -6.729 -5.691 3.993 1.00 95.19 88 ALA A CA 1
ATOM 660 C C . ALA A 1 88 ? -5.718 -4.941 4.873 1.00 95.19 88 ALA A C 1
ATOM 662 O O . ALA A 1 88 ? -6.073 -4.528 5.972 1.00 95.19 88 ALA A O 1
ATOM 663 N N . ALA A 1 89 ? -4.519 -4.651 4.352 1.00 94.12 89 ALA A N 1
ATOM 664 C CA . ALA A 1 89 ? -3.497 -3.903 5.085 1.00 94.12 89 ALA A CA 1
ATOM 665 C C . ALA A 1 89 ? -3.965 -2.492 5.486 1.00 94.12 89 ALA A C 1
ATOM 667 O O . ALA A 1 89 ? -3.730 -2.058 6.613 1.00 94.12 89 ALA A O 1
ATOM 668 N N . LEU A 1 90 ? -4.667 -1.781 4.594 1.00 93.81 90 LEU A N 1
ATOM 669 C CA . LEU A 1 90 ? -5.261 -0.481 4.927 1.00 93.81 90 LEU A CA 1
ATOM 670 C C . LEU A 1 90 ? -6.347 -0.593 6.001 1.00 93.81 90 LEU A C 1
ATOM 672 O O . LEU A 1 90 ? -6.416 0.256 6.885 1.00 93.81 90 LEU A O 1
ATOM 676 N N . THR A 1 91 ? -7.184 -1.628 5.931 1.00 94.62 91 THR A N 1
ATOM 677 C CA . THR A 1 91 ? -8.225 -1.875 6.937 1.00 94.62 91 THR A CA 1
ATOM 678 C C . THR A 1 91 ? -7.594 -2.137 8.300 1.00 94.62 91 THR A C 1
ATOM 680 O O . THR A 1 91 ? -7.977 -1.499 9.276 1.00 94.62 91 THR A O 1
ATOM 683 N N . ASP A 1 92 ? -6.579 -3.000 8.361 1.00 96.75 92 ASP A N 1
ATOM 684 C CA . ASP A 1 92 ? -5.887 -3.324 9.606 1.00 96.75 92 ASP A CA 1
ATOM 685 C C . ASP A 1 92 ? -5.198 -2.094 10.215 1.00 96.75 92 ASP A C 1
ATOM 687 O O . ASP A 1 92 ? -5.310 -1.865 11.420 1.00 96.75 92 ASP A O 1
ATOM 691 N N . ALA A 1 93 ? -4.574 -1.248 9.388 1.00 94.88 93 ALA A N 1
ATOM 692 C CA . ALA A 1 93 ? -3.963 0.001 9.840 1.00 94.88 93 ALA A CA 1
ATOM 693 C C . ALA A 1 93 ? -4.993 1.000 10.397 1.00 94.88 93 ALA A C 1
ATOM 695 O O . ALA A 1 93 ? -4.763 1.604 11.444 1.00 94.88 93 ALA A O 1
ATOM 696 N N . VAL A 1 94 ? -6.138 1.167 9.724 1.00 94.25 94 VAL A N 1
ATOM 697 C CA . VAL A 1 94 ? -7.219 2.062 10.177 1.00 94.25 94 VAL A CA 1
ATOM 698 C C . VAL A 1 94 ? -7.865 1.556 11.467 1.00 94.25 94 VAL A C 1
ATOM 700 O O . VAL A 1 94 ? -8.223 2.356 12.329 1.00 94.25 94 VAL A O 1
ATOM 703 N N . GLU A 1 95 ? -7.997 0.240 11.621 1.00 96.62 95 GLU A N 1
ATOM 704 C CA . GLU A 1 95 ? -8.549 -0.393 12.824 1.00 96.62 95 GLU A CA 1
ATOM 705 C C . GLU A 1 95 ? -7.528 -0.503 13.971 1.00 96.62 95 GLU A C 1
ATOM 707 O O . GLU A 1 95 ? -7.881 -0.954 15.060 1.00 96.62 95 GLU A O 1
ATOM 712 N N . GLY A 1 96 ? -6.275 -0.083 13.753 1.00 96.75 96 GLY A N 1
ATOM 713 C CA . GLY A 1 96 ? -5.213 -0.134 14.760 1.00 96.75 96 GLY A CA 1
ATOM 714 C C . GLY A 1 96 ? -4.775 -1.555 15.118 1.00 96.75 96 GLY A C 1
ATOM 715 O O . GLY A 1 96 ? -4.277 -1.790 16.220 1.00 96.75 96 GLY A O 1
ATOM 716 N N . LYS A 1 97 ? -4.980 -2.519 14.216 1.00 97.38 97 LYS A N 1
ATOM 717 C CA . LYS A 1 97 ? -4.513 -3.893 14.403 1.00 97.38 97 LYS A CA 1
ATOM 718 C C . LYS A 1 97 ? -3.001 -3.973 14.224 1.00 97.38 97 LYS A C 1
ATOM 720 O O . LYS A 1 97 ? -2.392 -3.195 13.489 1.00 97.38 97 LYS A O 1
ATOM 725 N N . ALA A 1 98 ? -2.403 -4.968 14.872 1.00 94.44 98 ALA A N 1
ATOM 726 C CA . ALA A 1 98 ? -1.020 -5.329 14.601 1.00 94.44 98 ALA A CA 1
ATOM 727 C C . ALA A 1 98 ? -0.860 -5.772 13.130 1.00 94.44 98 ALA A C 1
ATOM 729 O O . ALA A 1 98 ? -1.792 -6.369 12.579 1.00 94.44 98 ALA A O 1
ATOM 730 N N . PRO A 1 99 ? 0.299 -5.518 12.493 1.00 94.56 99 PRO A N 1
ATOM 731 C CA . PRO A 1 99 ? 0.585 -6.036 11.162 1.00 94.56 99 PRO A CA 1
ATOM 732 C C . PRO A 1 99 ? 0.422 -7.557 11.104 1.00 94.56 99 PRO A C 1
ATOM 734 O O . PRO A 1 99 ? 0.815 -8.268 12.026 1.00 94.56 99 PRO A O 1
ATOM 737 N N . ALA A 1 100 ? -0.108 -8.063 9.990 1.00 95.56 100 ALA A N 1
ATOM 738 C CA . ALA A 1 100 ? -0.228 -9.505 9.765 1.00 95.56 100 ALA A CA 1
ATOM 739 C C . ALA A 1 100 ? 1.135 -10.215 9.624 1.00 95.56 100 ALA A C 1
ATOM 741 O O . ALA A 1 100 ? 1.197 -11.437 9.713 1.00 95.56 100 ALA A O 1
ATOM 742 N N . LEU A 1 101 ? 2.209 -9.453 9.388 1.00 94.88 101 LEU A N 1
ATOM 743 C CA . LEU A 1 101 ? 3.581 -9.949 9.327 1.00 94.88 101 LEU A CA 1
ATOM 744 C C . LEU A 1 101 ? 4.245 -9.832 10.699 1.00 94.88 101 LEU A C 1
ATOM 746 O O . LEU A 1 101 ? 4.169 -8.784 11.341 1.00 94.88 101 LEU A O 1
ATOM 750 N N . THR A 1 102 ? 4.968 -10.873 11.101 1.00 96.56 102 THR A N 1
ATOM 751 C CA . THR A 1 102 ? 5.926 -10.791 12.211 1.00 96.56 102 THR A CA 1
ATOM 752 C C . THR A 1 102 ? 7.098 -9.871 11.856 1.00 96.56 102 THR A C 1
ATOM 754 O O . THR A 1 102 ? 7.388 -9.634 10.681 1.00 96.56 102 THR A O 1
ATOM 757 N N . ASP A 1 103 ? 7.848 -9.405 12.858 1.00 94.06 103 ASP A N 1
ATOM 758 C CA . ASP A 1 103 ? 9.029 -8.555 12.635 1.00 94.06 103 ASP A CA 1
ATOM 759 C C . ASP A 1 103 ? 10.075 -9.220 11.726 1.00 94.06 103 ASP A C 1
ATOM 761 O O . ASP A 1 103 ? 10.703 -8.566 10.888 1.00 94.06 103 ASP A O 1
ATOM 765 N N . ALA A 1 104 ? 10.256 -10.536 11.872 1.00 96.06 104 ALA A N 1
ATOM 766 C CA . ALA A 1 104 ? 11.188 -11.308 11.058 1.00 96.06 104 ALA A CA 1
ATOM 767 C C . ALA A 1 104 ? 10.744 -11.360 9.589 1.00 96.06 104 ALA A C 1
ATOM 769 O O . ALA A 1 104 ? 11.559 -11.136 8.691 1.00 96.06 104 ALA A O 1
ATOM 770 N N . GLU A 1 105 ? 9.454 -11.598 9.342 1.00 95.25 105 GLU A N 1
ATOM 771 C CA . GLU A 1 105 ? 8.881 -11.603 7.994 1.00 95.25 105 GLU A CA 1
ATOM 772 C C . GLU A 1 105 ? 8.920 -10.206 7.374 1.00 95.25 105 GLU A C 1
ATOM 774 O O . GLU A 1 105 ? 9.367 -10.055 6.238 1.00 95.25 105 GLU A O 1
ATOM 779 N N . ALA A 1 106 ? 8.546 -9.170 8.129 1.00 94.56 106 ALA A N 1
ATOM 780 C CA . ALA A 1 106 ? 8.613 -7.786 7.676 1.00 94.56 106 ALA A CA 1
ATOM 781 C C . ALA A 1 106 ? 10.044 -7.412 7.265 1.00 94.56 106 ALA A C 1
ATOM 783 O O . ALA A 1 106 ? 10.259 -6.883 6.174 1.00 94.56 106 ALA A O 1
ATOM 784 N N . LYS A 1 107 ? 11.046 -7.761 8.082 1.00 96.38 107 LYS A N 1
ATOM 785 C CA . LYS A 1 107 ? 12.459 -7.534 7.754 1.00 96.38 107 LYS A CA 1
ATOM 786 C C . LYS A 1 107 ? 12.884 -8.282 6.489 1.00 96.38 107 LYS A C 1
ATOM 788 O O . LYS A 1 107 ? 13.550 -7.691 5.638 1.00 96.38 107 LYS A O 1
ATOM 793 N N . ALA A 1 108 ? 12.501 -9.550 6.344 1.00 94.88 108 ALA A N 1
ATOM 794 C CA . ALA A 1 108 ? 12.831 -10.348 5.163 1.00 94.88 108 ALA A CA 1
ATOM 795 C C . ALA A 1 108 ? 12.206 -9.765 3.882 1.00 94.88 108 ALA A C 1
ATOM 797 O O . ALA A 1 108 ? 12.883 -9.640 2.857 1.00 94.88 108 ALA A O 1
ATOM 798 N N . VAL A 1 109 ? 10.941 -9.340 3.952 1.00 93.06 109 VAL A N 1
ATOM 799 C CA . VAL A 1 109 ? 10.224 -8.714 2.833 1.00 93.06 109 VAL A CA 1
ATOM 800 C C . VAL A 1 109 ? 10.815 -7.344 2.494 1.00 93.06 109 VAL A C 1
ATOM 802 O O . VAL A 1 109 ? 10.972 -7.033 1.316 1.00 93.06 109 VAL A O 1
ATOM 805 N N . MET A 1 110 ? 11.221 -6.541 3.482 1.00 93.00 110 MET A N 1
ATOM 806 C CA . MET A 1 110 ? 11.887 -5.256 3.229 1.00 93.00 110 MET A CA 1
ATOM 807 C C . MET A 1 110 ? 13.250 -5.430 2.555 1.00 93.00 110 MET A C 1
ATOM 809 O O . MET A 1 110 ? 13.547 -4.740 1.585 1.00 93.00 110 MET A O 1
ATOM 813 N N . GLN A 1 111 ? 14.055 -6.406 2.979 1.00 94.94 111 GLN A N 1
ATOM 814 C CA . GLN A 1 111 ? 15.325 -6.711 2.306 1.00 94.94 111 GLN A CA 1
ATOM 815 C C . GLN A 1 111 ? 15.118 -7.140 0.850 1.00 94.94 111 GLN A C 1
ATOM 817 O O . GLN A 1 111 ? 15.887 -6.770 -0.039 1.00 94.94 111 GLN A O 1
ATOM 822 N N . LEU A 1 112 ? 14.079 -7.934 0.596 1.00 91.25 112 LEU A N 1
ATOM 823 C CA . LEU A 1 112 ? 13.688 -8.319 -0.752 1.00 91.25 112 LEU A CA 1
ATOM 824 C C . LEU A 1 112 ? 13.230 -7.106 -1.572 1.00 91.25 112 LEU A C 1
ATOM 826 O O . LEU A 1 112 ? 13.646 -6.964 -2.721 1.00 91.25 112 LEU A O 1
ATOM 830 N N . PHE A 1 113 ? 12.432 -6.219 -0.982 1.00 91.00 113 PHE A N 1
ATOM 831 C CA . PHE A 1 113 ? 11.997 -4.978 -1.612 1.00 91.00 113 PHE A CA 1
ATOM 832 C C . PHE A 1 113 ? 13.184 -4.077 -1.982 1.00 91.00 113 PHE A C 1
ATOM 834 O O . PHE A 1 113 ? 13.262 -3.595 -3.111 1.00 91.00 113 PHE A O 1
ATOM 841 N N . ASP A 1 114 ? 14.162 -3.918 -1.090 1.00 91.62 114 ASP A N 1
ATOM 842 C CA . ASP A 1 114 ? 15.377 -3.144 -1.361 1.00 91.62 114 ASP A CA 1
ATOM 843 C C . ASP A 1 114 ? 16.179 -3.719 -2.532 1.00 91.62 114 ASP A C 1
ATOM 845 O O . ASP A 1 114 ? 16.676 -2.972 -3.380 1.00 91.62 114 ASP A O 1
ATOM 849 N N . ARG A 1 115 ? 16.292 -5.052 -2.611 1.00 91.81 115 ARG A N 1
ATOM 850 C CA . ARG A 1 115 ? 16.906 -5.722 -3.768 1.00 91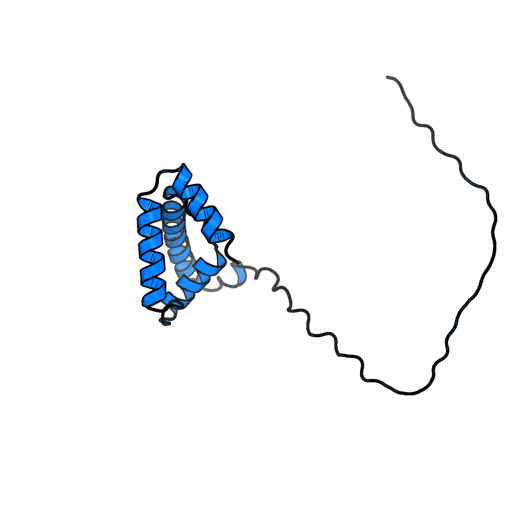.81 115 ARG A CA 1
ATOM 851 C C . ARG A 1 115 ? 16.117 -5.443 -5.042 1.00 91.81 115 ARG A C 1
ATOM 853 O O . ARG A 1 115 ? 16.715 -5.108 -6.059 1.00 91.81 115 ARG A O 1
ATOM 860 N N . LEU A 1 116 ? 14.790 -5.509 -4.973 1.00 89.19 116 LEU A N 1
ATOM 861 C CA . LEU A 1 116 ? 13.904 -5.253 -6.105 1.00 89.19 116 LEU A CA 1
ATOM 862 C C . LEU A 1 116 ? 14.043 -3.823 -6.649 1.00 89.19 116 LEU A C 1
ATOM 864 O O . LEU A 1 116 ? 14.023 -3.618 -7.862 1.00 89.19 116 LEU A O 1
ATOM 868 N N . MET A 1 117 ? 14.214 -2.838 -5.765 1.00 89.19 117 MET A N 1
ATOM 869 C CA . MET A 1 117 ? 14.397 -1.436 -6.152 1.00 89.19 117 MET A CA 1
ATOM 870 C C . MET A 1 117 ? 15.763 -1.167 -6.793 1.00 89.19 117 MET A C 1
ATOM 872 O O . MET A 1 117 ? 15.855 -0.313 -7.675 1.00 89.19 117 MET A O 1
ATOM 876 N N . LYS A 1 118 ? 16.806 -1.900 -6.381 1.00 91.69 118 LYS A N 1
ATOM 877 C CA . LYS A 1 118 ? 18.172 -1.794 -6.931 1.00 91.69 118 LYS A CA 1
ATOM 878 C C . LYS A 1 118 ? 18.378 -2.596 -8.216 1.00 91.69 118 LYS A C 1
ATOM 880 O O . LYS A 1 118 ? 19.309 -2.308 -8.959 1.00 91.69 118 LYS A O 1
ATOM 885 N N . ALA A 1 119 ? 17.538 -3.597 -8.458 1.00 90.75 119 ALA A N 1
ATOM 886 C CA . ALA A 1 119 ? 17.648 -4.476 -9.609 1.00 90.75 119 ALA A CA 1
ATOM 887 C C . ALA A 1 119 ? 17.341 -3.763 -10.928 1.00 90.75 119 ALA A C 1
ATOM 889 O O . ALA A 1 119 ? 16.500 -2.850 -10.993 1.00 90.75 119 ALA A O 1
ATOM 890 N N . THR A 1 120 ? 17.996 -4.245 -11.986 1.00 91.44 120 THR A N 1
ATOM 891 C CA . THR A 1 120 ? 17.698 -3.852 -13.366 1.00 91.44 120 THR A CA 1
ATOM 892 C C . THR A 1 120 ? 16.242 -4.197 -13.721 1.00 91.44 120 THR A C 1
ATOM 894 O O . THR A 1 120 ? 15.625 -5.037 -13.055 1.00 91.44 120 THR A O 1
ATOM 897 N N . PRO A 1 121 ? 15.641 -3.567 -14.749 1.00 88.50 121 PRO A N 1
ATOM 898 C CA . PRO A 1 121 ? 14.255 -3.852 -15.128 1.00 88.50 121 PRO A CA 1
ATOM 899 C C . PRO A 1 121 ? 13.968 -5.343 -15.384 1.00 88.50 121 PRO A C 1
ATOM 901 O O . PRO A 1 121 ? 12.935 -5.847 -14.949 1.00 88.50 121 PRO A O 1
ATOM 904 N N . GLU A 1 122 ? 14.901 -6.056 -16.018 1.00 89.31 122 GLU A N 1
ATOM 905 C CA . GLU A 1 122 ? 14.775 -7.479 -16.371 1.00 89.31 122 GLU A CA 1
ATOM 906 C C . GLU A 1 122 ? 14.811 -8.388 -15.132 1.00 89.31 122 GLU A C 1
ATOM 908 O O . GLU A 1 122 ? 13.949 -9.251 -14.941 1.00 89.31 122 GLU A O 1
ATOM 913 N N . GLU A 1 123 ? 15.779 -8.162 -14.239 1.00 90.88 123 GLU A N 1
ATOM 914 C CA . GLU A 1 123 ? 15.895 -8.887 -12.970 1.00 90.88 123 GLU A CA 1
ATOM 915 C C . GLU A 1 123 ? 14.687 -8.627 -12.068 1.00 90.88 123 GLU A C 1
ATOM 917 O O . GLU A 1 123 ? 14.183 -9.540 -11.415 1.00 90.88 123 GLU A O 1
ATOM 922 N N . ARG A 1 124 ? 14.191 -7.386 -12.057 1.00 89.81 124 ARG A N 1
ATOM 923 C CA . ARG A 1 124 ? 13.002 -6.990 -11.304 1.00 89.81 124 ARG A CA 1
ATOM 924 C C . ARG A 1 124 ? 11.767 -7.745 -11.767 1.00 89.81 124 ARG A C 1
ATOM 926 O O . ARG A 1 124 ? 11.041 -8.273 -10.932 1.00 89.81 124 ARG A O 1
ATOM 933 N N . GLU A 1 125 ? 11.538 -7.813 -13.073 1.00 88.50 125 GLU A N 1
ATOM 934 C CA . GLU A 1 125 ? 10.401 -8.537 -13.641 1.00 88.50 125 GLU A CA 1
ATOM 935 C C . GLU A 1 125 ? 10.484 -10.037 -13.330 1.00 88.50 125 GLU A C 1
ATOM 937 O O . GLU A 1 125 ? 9.489 -10.655 -12.946 1.00 88.50 125 GLU A O 1
ATOM 942 N N . LYS A 1 126 ? 11.681 -10.631 -13.438 1.00 89.62 126 LYS A N 1
ATOM 943 C CA . LYS A 1 126 ? 11.909 -12.030 -13.057 1.00 89.62 126 LYS A CA 1
ATOM 944 C C . LYS A 1 126 ? 11.604 -12.266 -11.577 1.00 89.62 126 LYS A C 1
ATOM 946 O O . LYS A 1 126 ? 10.816 -13.155 -11.268 1.00 89.62 126 LYS A O 1
ATOM 951 N N . MET A 1 127 ? 12.164 -11.448 -10.686 1.00 88.94 127 MET A N 1
ATOM 952 C CA . MET A 1 127 ? 11.912 -11.558 -9.248 1.00 88.94 127 MET A CA 1
ATOM 953 C C . MET A 1 127 ? 10.430 -11.367 -8.917 1.00 88.94 127 MET A C 1
ATOM 955 O O . MET A 1 127 ? 9.889 -12.134 -8.134 1.00 88.94 127 MET A O 1
ATOM 959 N N . GLN A 1 128 ? 9.737 -10.403 -9.528 1.00 85.38 128 GLN A N 1
ATOM 960 C CA . GLN A 1 128 ? 8.298 -10.221 -9.298 1.00 85.38 128 GLN A CA 1
ATOM 961 C C . GLN A 1 128 ? 7.478 -11.435 -9.724 1.00 85.38 128 GLN A C 1
ATOM 963 O O . GLN A 1 128 ? 6.589 -11.856 -8.986 1.00 85.38 128 GLN A O 1
ATOM 968 N N . ARG A 1 129 ? 7.794 -12.027 -10.882 1.00 87.69 129 ARG A N 1
ATOM 969 C CA . ARG A 1 129 ? 7.138 -13.261 -11.330 1.00 87.69 129 ARG A CA 1
ATOM 970 C C . ARG A 1 129 ? 7.360 -14.411 -10.357 1.00 87.69 129 ARG A C 1
ATOM 972 O O . ARG A 1 129 ? 6.412 -15.125 -10.050 1.00 87.69 129 ARG A O 1
ATOM 979 N N . GLU A 1 130 ? 8.584 -14.583 -9.866 1.00 87.81 130 GLU A N 1
ATOM 980 C CA . GLU A 1 130 ? 8.892 -15.609 -8.864 1.00 87.81 130 GLU A CA 1
ATOM 981 C C . GLU A 1 130 ? 8.090 -15.379 -7.576 1.00 87.81 130 GLU A C 1
ATOM 983 O O . GLU A 1 130 ? 7.447 -16.305 -7.089 1.00 87.81 130 GLU A O 1
ATOM 988 N N . LEU A 1 131 ? 8.032 -14.137 -7.084 1.00 84.69 131 LEU A N 1
ATOM 989 C CA . LEU A 1 131 ? 7.274 -13.783 -5.879 1.00 84.69 131 LEU A CA 1
ATOM 990 C C . LEU A 1 131 ? 5.769 -14.014 -6.022 1.00 84.69 131 LEU A C 1
ATOM 992 O O . LEU A 1 131 ? 5.123 -14.428 -5.064 1.00 84.69 131 LEU A O 1
ATOM 996 N N . PHE A 1 132 ? 5.204 -13.770 -7.203 1.00 79.38 132 PHE A N 1
ATOM 997 C CA . PHE A 1 132 ? 3.776 -13.971 -7.446 1.00 79.38 132 PHE A CA 1
ATOM 998 C C . PHE A 1 132 ? 3.402 -15.448 -7.666 1.00 79.38 132 PHE A C 1
ATOM 1000 O O . PHE A 1 132 ? 2.268 -15.854 -7.391 1.00 79.38 132 PHE A O 1
ATOM 1007 N N . ASN A 1 133 ? 4.352 -16.264 -8.134 1.00 81.44 133 ASN A N 1
ATOM 1008 C CA . ASN A 1 133 ? 4.145 -17.685 -8.424 1.00 81.44 133 ASN A CA 1
ATOM 1009 C C . ASN A 1 133 ? 4.487 -18.624 -7.255 1.00 81.44 133 ASN A C 1
ATOM 1011 O O . ASN A 1 133 ? 4.200 -19.816 -7.346 1.00 81.44 133 ASN A O 1
ATOM 1015 N N . MET A 1 134 ? 5.065 -18.119 -6.164 1.00 72.00 134 MET A N 1
ATOM 1016 C CA . MET A 1 134 ? 5.244 -18.865 -4.916 1.00 72.00 134 MET A CA 1
ATOM 1017 C C . MET A 1 134 ? 3.899 -19.002 -4.181 1.00 72.00 134 MET A C 1
ATOM 1019 O O . MET A 1 134 ? 3.577 -18.207 -3.300 1.00 72.00 134 MET A O 1
ATOM 1023 N N . LYS A 1 135 ? 3.093 -19.993 -4.573 1.00 52.72 135 LYS A N 1
ATOM 1024 C CA . LYS A 1 135 ? 1.877 -20.426 -3.866 1.00 52.72 135 LYS A CA 1
ATOM 1025 C C . LYS A 1 135 ? 1.987 -21.877 -3.434 1.00 52.72 135 LYS A C 1
ATOM 1027 O O . LYS A 1 135 ? 2.506 -22.679 -4.240 1.00 52.72 135 LYS A O 1
#